Protein AF-A0A5C1QFV0-F1 (afdb_monomer_lite)

Foldseek 3Di:
DPDDLLNVCVVVVLDPPVRQVVLVVVCVVVVVDDSVNSCVVVVSDHPVSVVVVCVVPVDPD

InterPro domains:
  IPR037257 Type II secretion system protein GspE, N-terminal superfamily [SSF160246] (3-55)

Sequence (61 aa):
MNEKIGQYLVRLDLLSFDQAEEILKIQEEQPNKKFGEIAIELGYITHDDIEYFLEKTPSRI

Secondary structure (DSSP, 8-state):
----HHHHHHHTTSS-HHHHHHHHHHHHH-TTS-HHHHHHHTTSS-HHHHHHHHHHS----

Structure (mmCIF, N/CA/C/O backbone):
data_AF-A0A5C1QFV0-F1
#
_entry.id   AF-A0A5C1QFV0-F1
#
loop_
_atom_site.group_PDB
_atom_site.id
_atom_site.type_symbol
_atom_site.label_atom_id
_atom_site.label_alt_id
_atom_site.label_comp_id
_atom_site.label_asym_id
_atom_site.label_entity_id
_atom_site.label_seq_id
_atom_site.pdbx_PDB_ins_code
_atom_site.Cartn_x
_atom_site.Cartn_y
_atom_site.Cartn_z
_atom_site.occupancy
_atom_site.B_iso_or_equiv
_atom_site.auth_seq_id
_atom_site.auth_comp_id
_atom_site.auth_asym_id
_atom_site.auth_atom_id
_atom_site.pdbx_PDB_model_num
ATOM 1 N N . MET A 1 1 ? 15.820 8.680 0.966 1.00 48.47 1 MET A N 1
ATOM 2 C CA . MET A 1 1 ? 14.388 9.041 0.886 1.00 48.47 1 MET A CA 1
ATOM 3 C C . MET A 1 1 ? 13.597 7.872 1.438 1.00 48.47 1 MET A C 1
ATOM 5 O O . MET A 1 1 ? 13.936 6.750 1.096 1.00 48.47 1 MET A O 1
ATOM 9 N N . ASN A 1 2 ? 12.625 8.115 2.316 1.00 66.38 2 ASN A N 1
ATOM 10 C CA . ASN A 1 2 ? 11.692 7.081 2.767 1.00 66.38 2 ASN A CA 1
ATOM 11 C C . ASN A 1 2 ? 10.466 7.143 1.841 1.00 66.38 2 ASN A C 1
ATOM 13 O O . ASN A 1 2 ? 9.528 7.887 2.124 1.00 66.38 2 ASN A O 1
ATOM 17 N N . GLU A 1 3 ? 10.546 6.498 0.673 1.00 79.31 3 GLU A N 1
ATOM 18 C CA . GLU A 1 3 ? 9.423 6.424 -0.275 1.00 79.31 3 GLU A CA 1
ATOM 19 C C .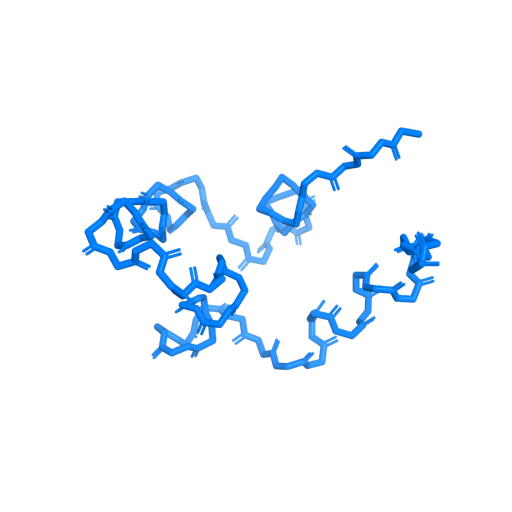 GLU A 1 3 ? 8.332 5.528 0.323 1.00 79.31 3 GLU A C 1
ATOM 21 O O . GLU A 1 3 ? 8.619 4.473 0.888 1.00 79.31 3 GLU A O 1
ATOM 26 N N . LYS A 1 4 ? 7.069 5.960 0.254 1.00 85.56 4 LYS A N 1
ATOM 27 C CA . LYS A 1 4 ? 5.944 5.134 0.707 1.00 8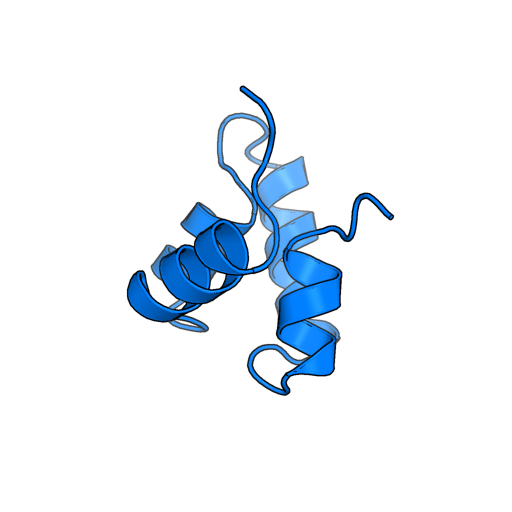5.56 4 LYS A CA 1
ATOM 28 C C . LYS A 1 4 ? 5.649 4.070 -0.347 1.00 85.56 4 LYS A C 1
ATOM 30 O O . LYS A 1 4 ? 5.651 4.380 -1.534 1.00 85.56 4 LYS A O 1
ATOM 35 N N . ILE A 1 5 ? 5.302 2.859 0.089 1.00 85.88 5 ILE A N 1
ATOM 36 C CA . ILE A 1 5 ? 4.998 1.743 -0.821 1.00 85.88 5 ILE A CA 1
ATOM 37 C C . ILE A 1 5 ? 3.928 2.105 -1.864 1.00 85.88 5 ILE A C 1
ATOM 39 O O . ILE A 1 5 ? 4.121 1.837 -3.040 1.00 85.88 5 ILE A O 1
ATOM 43 N N . GLY A 1 6 ? 2.864 2.820 -1.478 1.00 87.69 6 GLY A N 1
ATOM 44 C CA . GLY A 1 6 ? 1.835 3.257 -2.429 1.00 87.69 6 GLY A CA 1
ATOM 45 C C . GLY A 1 6 ? 2.374 4.166 -3.540 1.00 87.69 6 GLY A C 1
ATOM 46 O O . GLY A 1 6 ? 2.027 3.987 -4.700 1.00 87.69 6 GLY A O 1
ATOM 47 N N . GLN A 1 7 ? 3.285 5.092 -3.220 1.00 88.75 7 GLN A N 1
ATOM 48 C CA . GLN A 1 7 ? 3.902 5.977 -4.219 1.00 88.75 7 GLN A CA 1
ATOM 49 C C . GLN A 1 7 ? 4.829 5.205 -5.160 1.00 88.75 7 GLN A C 1
ATOM 51 O O . GLN A 1 7 ? 4.821 5.442 -6.366 1.00 88.75 7 GLN A O 1
ATOM 56 N N . TYR A 1 8 ? 5.592 4.262 -4.608 1.00 89.69 8 TYR A N 1
ATOM 57 C CA . TYR A 1 8 ? 6.464 3.390 -5.385 1.00 89.69 8 TYR A CA 1
ATOM 58 C C . TYR A 1 8 ? 5.672 2.542 -6.384 1.00 89.69 8 TYR A C 1
ATOM 60 O O . TYR A 1 8 ? 6.024 2.494 -7.559 1.00 89.69 8 TYR A O 1
ATOM 68 N N . LEU A 1 9 ? 4.584 1.916 -5.931 1.00 90.50 9 LEU A N 1
ATOM 69 C CA . LEU A 1 9 ? 3.745 1.052 -6.761 1.00 90.50 9 LEU A CA 1
ATOM 70 C C . LEU A 1 9 ? 3.052 1.827 -7.888 1.00 90.50 9 LEU A C 1
ATOM 72 O O . LEU A 1 9 ? 3.020 1.344 -9.016 1.00 90.50 9 LEU A O 1
ATOM 76 N N . VAL A 1 10 ? 2.582 3.051 -7.622 1.00 92.62 10 VAL A N 1
ATOM 77 C CA . VAL A 1 10 ? 2.030 3.927 -8.671 1.00 92.62 10 VAL A CA 1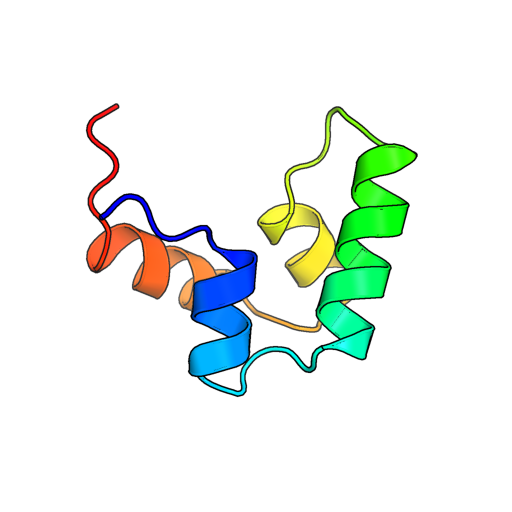
ATOM 78 C C . VAL A 1 10 ? 3.104 4.323 -9.683 1.00 92.62 10 VAL A C 1
ATOM 80 O O . VAL A 1 10 ? 2.872 4.290 -10.885 1.00 92.62 10 VAL A O 1
ATOM 83 N N . ARG A 1 11 ? 4.318 4.644 -9.223 1.00 91.44 11 ARG A N 1
ATOM 84 C CA . ARG A 1 11 ? 5.442 4.998 -10.106 1.00 91.44 11 ARG A CA 1
ATOM 85 C C . ARG A 1 11 ? 5.891 3.843 -11.011 1.00 91.44 11 ARG A C 1
ATOM 87 O O . ARG A 1 11 ? 6.520 4.102 -12.033 1.00 91.44 11 ARG A O 1
ATOM 94 N N . LEU A 1 12 ? 5.627 2.598 -10.620 1.00 90.31 12 LEU A N 1
ATOM 95 C CA . LEU A 1 12 ? 5.903 1.405 -11.422 1.00 90.31 12 LEU A CA 1
ATOM 96 C C . LEU A 1 12 ? 4.722 0.971 -12.306 1.00 90.31 12 LEU A C 1
ATOM 98 O O . LEU A 1 12 ? 4.804 -0.099 -12.902 1.00 90.31 12 LEU A O 1
ATOM 102 N N . ASP A 1 13 ? 3.640 1.755 -12.372 1.00 93.56 13 ASP A N 1
ATOM 103 C CA . ASP A 1 13 ? 2.389 1.401 -13.061 1.00 93.56 13 ASP A CA 1
ATOM 104 C C . ASP A 1 13 ? 1.743 0.091 -12.549 1.00 93.56 13 ASP A C 1
ATOM 106 O O . ASP A 1 13 ? 0.910 -0.510 -13.227 1.00 93.56 13 ASP A O 1
ATOM 110 N N . LEU A 1 14 ? 2.097 -0.349 -11.332 1.00 93.38 14 LEU A N 1
ATOM 111 C CA . LEU A 1 14 ? 1.489 -1.511 -10.665 1.00 93.38 14 LEU A CA 1
ATOM 112 C C . LEU A 1 14 ? 0.170 -1.153 -9.973 1.00 93.38 14 LEU A C 1
ATOM 114 O O . LEU A 1 14 ? -0.662 -2.021 -9.736 1.00 93.38 14 LEU A O 1
ATOM 118 N N . LEU A 1 15 ? -0.017 0.126 -9.641 1.00 95.94 15 LEU A N 1
ATOM 119 C CA . LEU A 1 15 ? -1.271 0.672 -9.136 1.00 95.94 15 LEU A CA 1
ATOM 120 C C . LEU A 1 15 ? -1.629 1.944 -9.899 1.00 95.94 15 LEU A C 1
ATOM 122 O O . LEU A 1 15 ? -0.778 2.804 -10.121 1.00 95.94 15 LEU A O 1
ATOM 126 N N . SER A 1 16 ? -2.905 2.114 -10.229 1.00 96.69 16 SER A N 1
ATOM 127 C CA . SER A 1 16 ? -3.430 3.421 -10.618 1.00 96.69 16 SER A CA 1
ATOM 128 C C . SER A 1 16 ? -3.615 4.324 -9.392 1.00 96.69 16 SER A C 1
ATOM 130 O O . SER A 1 16 ? -3.662 3.861 -8.248 1.00 96.69 16 SER A O 1
ATOM 132 N N . PHE A 1 17 ? -3.763 5.632 -9.625 1.00 94.75 17 PHE A N 1
ATOM 133 C CA . PHE A 1 17 ? -4.117 6.575 -8.560 1.00 94.75 17 PHE A CA 1
ATOM 134 C C . PHE A 1 17 ? -5.438 6.201 -7.877 1.00 94.75 17 PHE A C 1
ATOM 136 O O . PHE A 1 17 ? -5.503 6.215 -6.651 1.00 94.75 17 PHE A O 1
ATOM 143 N N . ASP A 1 18 ? -6.448 5.792 -8.648 1.00 96.88 18 ASP A N 1
ATOM 144 C CA . ASP A 1 18 ? -7.759 5.407 -8.113 1.00 96.88 18 ASP A CA 1
ATOM 145 C C . ASP A 1 18 ? -7.664 4.163 -7.215 1.00 96.88 18 ASP A C 1
ATOM 147 O O . ASP A 1 18 ? -8.240 4.133 -6.129 1.00 96.88 18 ASP A O 1
ATOM 151 N N . GLN A 1 19 ? -6.874 3.163 -7.621 1.00 97.44 19 GLN A N 1
ATOM 152 C CA . GLN A 1 19 ? -6.626 1.964 -6.813 1.00 97.44 19 GLN A CA 1
ATOM 153 C C . GLN A 1 19 ? -5.885 2.305 -5.518 1.00 97.44 19 GLN A C 1
ATOM 155 O O . GLN A 1 19 ? -6.209 1.782 -4.453 1.00 97.44 19 GLN A O 1
ATOM 160 N N . ALA A 1 20 ? -4.898 3.202 -5.585 1.00 95.94 20 ALA A N 1
ATOM 161 C CA . ALA A 1 20 ? -4.184 3.661 -4.401 1.00 95.94 20 ALA A CA 1
ATOM 162 C C . ALA A 1 20 ? -5.107 4.427 -3.437 1.00 95.94 20 ALA A C 1
ATOM 164 O O . ALA A 1 20 ? -5.013 4.225 -2.226 1.00 95.94 20 ALA A O 1
ATOM 165 N N . GLU A 1 21 ? -6.014 5.266 -3.945 1.00 96.56 21 GLU A N 1
ATOM 166 C CA . GLU A 1 21 ? -7.021 5.939 -3.119 1.00 96.56 21 GLU A CA 1
ATOM 167 C C . GLU A 1 21 ? -8.001 4.957 -2.470 1.00 96.56 21 GLU A C 1
ATOM 169 O O . GLU A 1 21 ? -8.349 5.128 -1.302 1.00 96.56 21 GLU A O 1
ATOM 174 N N . GLU A 1 22 ? -8.442 3.926 -3.192 1.00 97.50 22 GLU A N 1
ATOM 175 C CA . GLU A 1 22 ? -9.307 2.877 -2.645 1.00 97.50 22 GLU A CA 1
ATOM 176 C C . GLU A 1 22 ? -8.626 2.136 -1.489 1.00 97.50 22 GLU A C 1
ATOM 178 O O . GLU A 1 22 ? -9.208 1.998 -0.410 1.00 97.50 22 GLU A O 1
ATOM 183 N N . ILE A 1 23 ? -7.357 1.752 -1.663 1.00 97.31 23 ILE A N 1
ATOM 184 C CA . ILE A 1 23 ? -6.565 1.120 -0.603 1.00 97.31 23 ILE A CA 1
ATOM 185 C C . ILE A 1 23 ? -6.447 2.041 0.621 1.00 97.31 23 ILE A C 1
ATOM 187 O O . ILE A 1 23 ? -6.588 1.573 1.752 1.00 97.31 23 ILE A O 1
ATOM 191 N N . LEU A 1 24 ? -6.194 3.342 0.421 1.00 95.94 24 LEU A N 1
ATOM 192 C CA . LEU A 1 24 ? -6.094 4.309 1.522 1.00 95.94 24 LEU A CA 1
ATOM 193 C C . LEU A 1 24 ? -7.409 4.428 2.295 1.00 95.94 24 LEU A C 1
ATOM 195 O O . LEU A 1 24 ? -7.380 4.394 3.522 1.00 95.94 24 LEU A O 1
ATOM 199 N N . LYS A 1 25 ? -8.551 4.495 1.603 1.00 97.56 25 LYS A N 1
ATOM 200 C CA . LYS A 1 25 ? -9.877 4.534 2.244 1.00 97.56 25 LYS A CA 1
ATOM 201 C C . LYS A 1 25 ? -10.120 3.292 3.099 1.00 97.56 25 LYS A C 1
ATOM 203 O O . LYS A 1 25 ? -10.513 3.404 4.255 1.00 97.56 25 LYS A O 1
ATOM 208 N N . ILE A 1 26 ? -9.804 2.108 2.574 1.00 97.31 26 ILE A N 1
ATOM 209 C CA . ILE A 1 26 ? -9.934 0.852 3.328 1.00 97.31 26 ILE A CA 1
ATOM 210 C C . ILE A 1 26 ? -8.989 0.837 4.536 1.00 97.31 26 ILE A C 1
ATOM 212 O O . ILE A 1 26 ? -9.365 0.363 5.606 1.00 97.31 26 ILE A O 1
ATOM 216 N N . GLN A 1 27 ? -7.772 1.365 4.397 1.00 96.50 27 GLN A N 1
ATOM 217 C CA . GLN A 1 27 ? -6.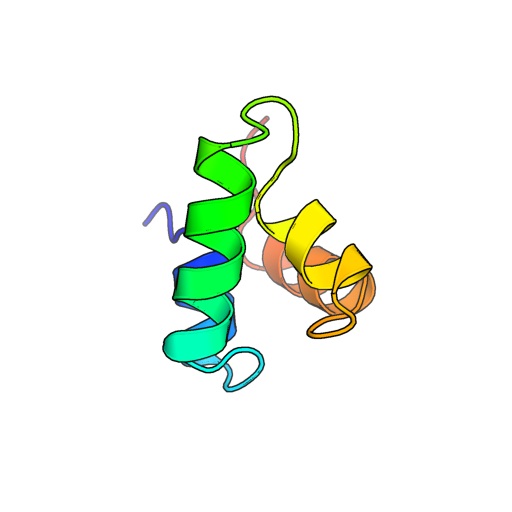817 1.456 5.500 1.00 96.50 27 GLN A CA 1
ATOM 218 C C . GLN A 1 27 ? -7.291 2.409 6.608 1.00 96.50 27 GLN A C 1
ATOM 220 O O . GLN A 1 27 ? -7.066 2.124 7.783 1.00 96.50 27 GLN A O 1
ATOM 225 N N . GLU A 1 28 ? -7.954 3.513 6.260 1.00 95.81 28 GLU A N 1
ATOM 226 C CA . GLU A 1 28 ? -8.569 4.422 7.236 1.00 95.81 28 GLU A CA 1
ATOM 227 C C . GLU A 1 28 ? -9.687 3.731 8.031 1.00 95.81 28 GLU A C 1
ATOM 229 O O . GLU A 1 28 ? -9.781 3.908 9.247 1.00 95.81 28 GLU A O 1
ATOM 234 N N . GLU A 1 29 ? -10.492 2.894 7.373 1.00 97.06 29 GLU A N 1
ATOM 235 C CA . GLU A 1 29 ? -11.547 2.097 8.014 1.00 97.06 29 GLU A CA 1
ATOM 236 C C . GLU A 1 29 ? -10.993 0.908 8.820 1.00 97.06 29 GLU A C 1
ATOM 238 O O . GLU A 1 29 ? -11.594 0.476 9.807 1.00 97.06 29 GLU A O 1
ATOM 243 N N . GLN A 1 30 ? -9.835 0.376 8.419 1.00 95.19 30 GLN A N 1
ATOM 244 C CA . GLN A 1 30 ? -9.183 -0.794 9.009 1.00 95.19 30 GLN A CA 1
ATOM 245 C C . GLN A 1 30 ? -7.724 -0.477 9.383 1.00 95.19 30 GLN A C 1
ATOM 247 O O . GLN A 1 30 ? -6.800 -1.037 8.790 1.00 95.19 30 GLN A O 1
ATOM 252 N N . PRO A 1 31 ? -7.477 0.351 10.420 1.00 91.31 31 PRO A N 1
ATOM 253 C CA . PRO A 1 31 ? -6.143 0.878 10.741 1.00 91.31 31 PRO A CA 1
ATOM 254 C C . PRO A 1 31 ? -5.110 -0.188 11.139 1.00 91.31 31 PRO A C 1
ATOM 256 O O . PRO A 1 31 ? -3.912 0.088 11.168 1.00 91.31 31 PRO A O 1
ATOM 259 N N . ASN A 1 32 ? -5.556 -1.411 11.442 1.00 94.88 32 ASN A N 1
ATOM 260 C CA . ASN A 1 32 ? -4.675 -2.546 11.722 1.00 94.88 32 ASN A CA 1
ATOM 261 C C . ASN A 1 32 ? -4.097 -3.189 10.451 1.00 94.88 32 ASN A C 1
ATOM 263 O O . ASN A 1 32 ? -3.114 -3.921 10.551 1.00 94.88 32 ASN A O 1
ATOM 267 N N . LYS A 1 33 ? -4.697 -2.946 9.279 1.00 93.75 33 LYS A N 1
ATOM 268 C CA . LYS A 1 33 ? -4.229 -3.488 8.003 1.00 93.75 33 LYS A CA 1
ATOM 269 C C . LYS A 1 33 ? -3.212 -2.559 7.353 1.00 93.75 33 LYS A C 1
ATOM 271 O O . LYS A 1 33 ? -3.360 -1.333 7.319 1.00 93.75 33 LYS A O 1
ATOM 276 N N . LYS A 1 34 ? -2.155 -3.143 6.797 1.00 93.31 34 LYS A N 1
ATOM 277 C CA . LYS A 1 34 ? -1.153 -2.395 6.035 1.00 93.31 34 LYS A CA 1
ATOM 278 C C . LYS A 1 34 ? -1.633 -2.177 4.604 1.00 93.31 34 LYS A C 1
ATOM 280 O O . LYS A 1 34 ? -2.276 -3.038 4.019 1.00 93.31 34 LYS A O 1
ATOM 285 N N . PHE A 1 35 ? -1.212 -1.061 4.012 1.00 94.12 35 PHE A N 1
ATOM 286 C CA . PHE A 1 35 ? -1.501 -0.710 2.619 1.00 94.12 35 PHE A CA 1
ATOM 287 C C . PHE A 1 35 ? -1.222 -1.875 1.655 1.00 94.12 35 PHE A C 1
ATO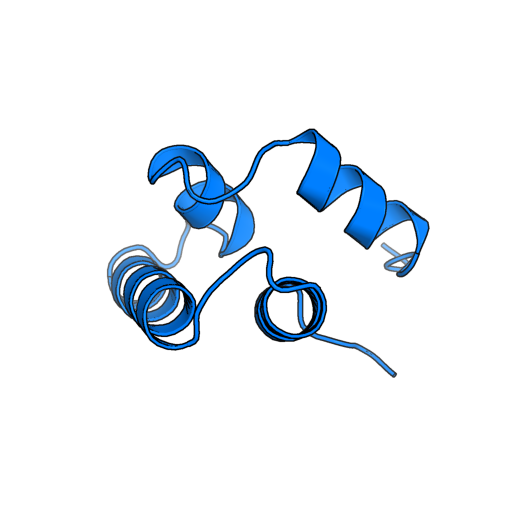M 289 O O . PHE A 1 35 ? -2.069 -2.231 0.847 1.00 94.12 35 PHE A O 1
ATOM 296 N N . GLY A 1 36 ? -0.047 -2.503 1.776 1.00 93.19 36 GLY A N 1
ATOM 297 C CA . GLY A 1 36 ? 0.331 -3.630 0.922 1.00 93.19 36 GLY A CA 1
ATOM 298 C C . GLY A 1 36 ? -0.534 -4.878 1.126 1.00 93.19 36 GLY A C 1
ATOM 299 O O . GLY A 1 36 ? -0.846 -5.558 0.158 1.00 93.19 36 GLY A O 1
ATOM 300 N N . GLU A 1 37 ? -0.972 -5.157 2.357 1.00 94.94 37 GLU A N 1
ATOM 301 C CA . GLU A 1 37 ? -1.861 -6.294 2.644 1.00 94.94 37 GLU A CA 1
ATOM 302 C C . GLU A 1 37 ? -3.217 -6.096 1.959 1.00 94.94 37 GLU A C 1
ATOM 304 O O . GLU A 1 37 ? -3.695 -6.992 1.272 1.00 94.94 37 GLU A O 1
ATOM 309 N N . ILE A 1 38 ? -3.785 -4.892 2.067 1.00 97.00 38 ILE A N 1
ATOM 310 C CA . ILE A 1 38 ? -5.042 -4.531 1.398 1.00 97.00 38 ILE A CA 1
ATOM 311 C C . ILE A 1 38 ? -4.884 -4.616 -0.126 1.00 97.00 38 ILE A C 1
ATOM 313 O O . ILE A 1 38 ? -5.743 -5.170 -0.802 1.00 97.00 38 ILE A O 1
ATOM 317 N N . ALA A 1 39 ? -3.776 -4.116 -0.678 1.00 96.19 39 ALA A N 1
ATOM 318 C CA . ALA A 1 39 ? -3.519 -4.158 -2.118 1.00 96.19 39 ALA A CA 1
ATOM 319 C C . ALA A 1 39 ? -3.461 -5.596 -2.676 1.00 96.19 39 ALA A C 1
ATOM 321 O O . ALA A 1 39 ? -3.920 -5.838 -3.793 1.00 96.19 39 ALA A O 1
ATOM 322 N N . ILE A 1 40 ? -2.939 -6.546 -1.891 1.00 96.12 40 ILE A N 1
ATOM 323 C CA . ILE A 1 40 ? -2.939 -7.977 -2.229 1.00 96.12 40 ILE A CA 1
ATOM 324 C C . ILE A 1 40 ? -4.342 -8.573 -2.089 1.00 96.12 40 ILE A C 1
ATOM 326 O O . ILE A 1 40 ? -4.781 -9.304 -2.973 1.00 96.12 40 ILE A O 1
ATOM 330 N N . GLU A 1 41 ? -5.064 -8.260 -1.009 1.00 96.62 41 GLU A N 1
ATOM 331 C CA . GLU A 1 41 ? -6.442 -8.734 -0.801 1.00 96.62 41 GLU A CA 1
ATOM 332 C C . GLU A 1 41 ? -7.386 -8.295 -1.934 1.00 96.62 41 GLU A C 1
ATOM 334 O O . GLU A 1 41 ? -8.261 -9.063 -2.333 1.00 96.62 41 GLU A O 1
ATOM 339 N N . LEU A 1 42 ? -7.187 -7.089 -2.477 1.00 96.75 42 LEU A N 1
ATOM 340 C CA . LEU A 1 42 ? -7.923 -6.566 -3.635 1.00 96.75 42 LEU A CA 1
ATOM 341 C C . LEU A 1 42 ? -7.444 -7.145 -4.979 1.00 96.75 42 LEU A C 1
ATOM 343 O O . LEU A 1 42 ? -8.078 -6.910 -6.008 1.00 96.75 42 LEU A O 1
ATOM 347 N N . GLY A 1 43 ? -6.340 -7.899 -4.991 1.00 96.81 43 GLY A N 1
ATOM 348 C CA . GLY A 1 43 ? -5.765 -8.503 -6.193 1.00 96.81 43 GLY A CA 1
ATOM 349 C C . GLY A 1 43 ? -5.096 -7.508 -7.142 1.00 96.81 43 GLY A C 1
ATOM 350 O O . GLY A 1 43 ? -4.930 -7.820 -8.320 1.00 96.81 43 GLY A O 1
ATOM 351 N N . TYR A 1 44 ? -4.737 -6.313 -6.666 1.00 97.00 44 TYR A N 1
ATOM 352 C CA . TYR A 1 44 ? -4.084 -5.300 -7.501 1.00 97.00 44 TYR A CA 1
ATOM 353 C C . TYR A 1 44 ? -2.588 -5.546 -7.665 1.00 97.00 44 TYR A C 1
ATOM 355 O O . TYR A 1 44 ? -2.027 -5.229 -8.708 1.00 97.00 44 TYR A O 1
ATOM 363 N N . ILE A 1 45 ? -1.957 -6.119 -6.642 1.00 95.06 45 ILE A N 1
ATOM 364 C CA . ILE A 1 45 ? -0.545 -6.503 -6.652 1.00 95.06 45 ILE A CA 1
ATOM 365 C C . ILE A 1 45 ? -0.380 -7.899 -6.055 1.00 95.06 45 ILE A C 1
ATOM 367 O O . ILE A 1 45 ? -1.287 -8.442 -5.421 1.00 95.06 45 ILE A O 1
ATOM 371 N N . THR A 1 46 ? 0.810 -8.460 -6.216 1.00 95.00 46 THR A N 1
ATOM 372 C CA . THR A 1 46 ? 1.213 -9.739 -5.636 1.00 95.00 46 THR A CA 1
ATOM 373 C C . THR A 1 46 ? 2.138 -9.553 -4.430 1.00 95.00 46 THR A C 1
ATOM 375 O O . THR A 1 46 ? 2.629 -8.458 -4.148 1.00 95.00 46 THR A O 1
ATOM 378 N N . HIS A 1 47 ? 2.398 -10.642 -3.703 1.00 92.31 47 HIS A N 1
ATOM 379 C CA . HIS A 1 47 ? 3.427 -10.652 -2.660 1.00 92.31 47 HIS A CA 1
ATOM 380 C C . HIS A 1 47 ? 4.824 -10.348 -3.222 1.00 92.31 47 HIS A C 1
ATOM 382 O O . HIS A 1 47 ? 5.580 -9.619 -2.579 1.00 92.31 47 HIS A O 1
ATOM 388 N N . ASP A 1 48 ? 5.130 -10.835 -4.427 1.00 91.94 48 ASP A N 1
ATOM 389 C CA . ASP A 1 48 ? 6.425 -10.643 -5.089 1.00 91.94 48 ASP A CA 1
ATOM 390 C C . ASP A 1 48 ? 6.692 -9.154 -5.379 1.00 91.94 48 ASP A C 1
ATOM 392 O O . ASP A 1 48 ? 7.813 -8.671 -5.216 1.00 91.94 48 ASP A O 1
ATOM 396 N N . ASP A 1 49 ? 5.650 -8.386 -5.719 1.00 90.00 49 ASP A N 1
ATOM 397 C CA . ASP A 1 49 ? 5.755 -6.935 -5.932 1.00 90.00 49 ASP A CA 1
ATOM 398 C C . ASP A 1 49 ? 6.147 -6.190 -4.644 1.00 90.00 49 ASP A C 1
ATOM 400 O O . ASP A 1 49 ? 6.920 -5.225 -4.669 1.00 90.00 49 ASP A O 1
ATOM 404 N N . ILE A 1 50 ? 5.640 -6.652 -3.493 1.00 87.62 50 ILE A N 1
ATOM 405 C CA . ILE A 1 50 ? 6.012 -6.111 -2.180 1.00 87.62 50 ILE A CA 1
ATOM 406 C C . ILE A 1 50 ? 7.446 -6.496 -1.830 1.00 87.62 50 ILE A C 1
ATOM 408 O O . ILE A 1 50 ? 8.195 -5.656 -1.328 1.00 87.62 50 ILE A O 1
ATOM 412 N N . GLU A 1 51 ? 7.839 -7.744 -2.073 1.00 87.62 51 GLU A N 1
ATOM 413 C CA . GLU A 1 51 ? 9.199 -8.208 -1.806 1.00 87.62 51 GLU A CA 1
ATOM 414 C C . GLU A 1 51 ? 10.217 -7.404 -2.619 1.00 87.62 51 GLU A C 1
ATOM 416 O O . GLU A 1 51 ? 11.163 -6.857 -2.049 1.00 87.62 51 GLU A O 1
ATOM 421 N N . TYR A 1 52 ? 9.948 -7.189 -3.909 1.00 86.19 52 TYR A N 1
ATOM 422 C CA . TYR A 1 52 ? 10.776 -6.346 -4.767 1.00 86.19 52 TYR A CA 1
ATOM 423 C C . TYR A 1 52 ? 10.906 -4.911 -4.232 1.00 86.19 52 TYR A C 1
ATOM 425 O O . TYR A 1 52 ? 12.003 -4.344 -4.223 1.00 86.19 52 TYR A O 1
ATOM 433 N N . PHE A 1 53 ? 9.820 -4.317 -3.723 1.00 84.50 53 PHE A N 1
ATOM 434 C CA . PHE A 1 53 ? 9.890 -3.017 -3.050 1.00 84.50 53 PHE A CA 1
ATOM 435 C C . PHE A 1 53 ? 10.805 -3.063 -1.817 1.00 84.50 53 PHE A C 1
ATOM 437 O O . PHE A 1 53 ? 11.707 -2.232 -1.691 1.00 84.50 53 PHE A O 1
ATOM 444 N N . LEU A 1 54 ? 10.620 -4.042 -0.927 1.00 83.62 54 LEU A N 1
ATOM 445 C CA . LEU A 1 54 ? 11.390 -4.173 0.315 1.00 83.62 54 LEU A CA 1
ATOM 446 C C . LEU A 1 54 ? 12.887 -4.403 0.066 1.00 83.62 54 LEU A C 1
ATOM 448 O O . LEU A 1 54 ? 13.714 -3.844 0.788 1.00 83.62 54 LEU A O 1
ATOM 452 N N . GLU A 1 55 ? 13.248 -5.157 -0.972 1.00 85.94 55 GLU A N 1
ATOM 453 C CA . GLU A 1 55 ? 14.641 -5.334 -1.392 1.00 85.94 55 GLU A CA 1
ATOM 454 C C . GLU A 1 55 ? 15.283 -4.018 -1.852 1.00 85.94 55 GLU A C 1
ATOM 456 O O . GLU A 1 55 ? 16.445 -3.735 -1.546 1.00 85.94 55 GLU A O 1
ATOM 461 N N . LYS A 1 56 ? 14.539 -3.195 -2.605 1.00 81.31 56 LYS A N 1
ATOM 462 C CA . LYS A 1 56 ? 15.035 -1.916 -3.147 1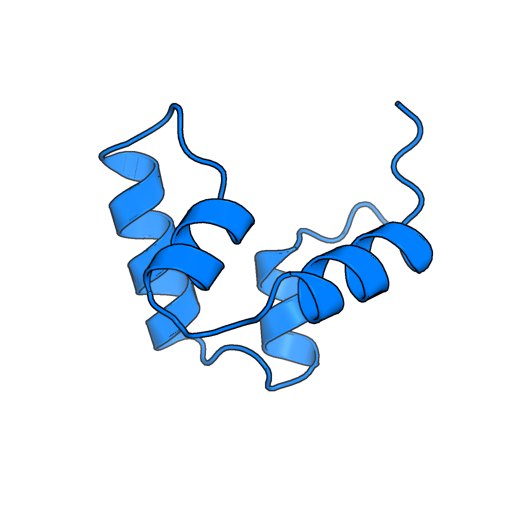.00 81.31 56 LYS A CA 1
ATOM 463 C C . LYS A 1 56 ? 15.016 -0.789 -2.124 1.00 81.31 56 LYS A C 1
ATOM 465 O O . LYS A 1 56 ? 15.809 0.148 -2.234 1.00 81.31 56 LYS A O 1
ATOM 470 N N . THR A 1 57 ? 14.145 -0.879 -1.128 1.00 73.56 57 THR A N 1
ATOM 471 C CA . THR A 1 57 ? 14.075 0.051 -0.005 1.00 73.56 57 THR A CA 1
ATOM 472 C C . THR A 1 57 ? 14.314 -0.711 1.294 1.00 73.56 57 THR A C 1
ATOM 474 O O . THR A 1 57 ? 13.349 -1.022 1.997 1.00 73.56 57 THR A O 1
ATOM 477 N N . PRO A 1 58 ? 15.581 -1.017 1.643 1.00 61.66 58 PRO A N 1
ATOM 478 C CA . PRO A 1 58 ? 15.886 -1.686 2.895 1.00 61.66 58 PRO A CA 1
ATOM 479 C C . PRO A 1 58 ? 15.434 -0.793 4.049 1.00 61.66 58 PRO A C 1
ATOM 481 O O . PRO A 1 58 ? 16.096 0.176 4.435 1.00 61.66 58 PRO A O 1
ATOM 484 N N . SER A 1 59 ? 14.260 -1.114 4.582 1.00 59.97 59 SER A N 1
ATOM 485 C CA . SER A 1 59 ? 13.770 -0.545 5.821 1.00 59.97 59 SER A CA 1
ATOM 486 C C . SER A 1 59 ? 14.699 -1.071 6.904 1.00 59.97 59 SER A C 1
ATOM 488 O O . SER A 1 59 ? 14.714 -2.266 7.184 1.00 59.97 59 SER A O 1
ATOM 490 N N . ARG A 1 60 ? 15.538 -0.194 7.465 1.00 52.25 60 ARG A N 1
ATOM 491 C CA . ARG A 1 60 ? 16.282 -0.512 8.688 1.00 52.25 60 ARG A CA 1
ATOM 492 C C . ARG A 1 60 ? 15.235 -0.689 9.784 1.00 52.25 60 ARG A C 1
ATOM 494 O O . ARG A 1 60 ? 14.683 0.306 10.249 1.00 52.25 60 ARG A O 1
ATOM 501 N N . ILE A 1 61 ? 14.910 -1.951 10.057 1.00 43.09 61 ILE A N 1
ATOM 502 C CA . ILE A 1 61 ? 14.084 -2.403 11.180 1.00 43.09 61 ILE A CA 1
ATOM 503 C C . ILE A 1 61 ? 14.747 -1.954 12.484 1.00 43.09 61 ILE A C 1
ATOM 505 O O . ILE A 1 61 ? 16.000 -2.017 12.545 1.00 43.09 61 ILE A O 1
#

pLDDT: mean 88.71, std 12.36, range [43.09, 97.56]

Radius of gyration: 11.11 Å; chains: 1; bounding box: 28×20×25 Å

Organism: NCBI:txid252967